Protein AF-R5KEL0-F1 (afdb_monomer_lite)

Secondary structure (DSSP, 8-state):
-HHHHHHHHHHHHHHHHS-GGG--THHHHHHHHHHHHHHHHHHHHHHHHHHTTSS-HHHHHHHHHHHHHHHHHHHHHHHHHHHHHT--PPP-

Radius of gyration: 15.72 Å; chains: 1; bounding box: 34×16×46 Å

Sequence (92 aa):
MFELTDDSLTQMNLMLSGRRDKLDVNRSFNIENEINNYRNQLRSQNINDVSANEYTYAIGTMYMDIVSECEKLGDYVINVVEARMGTKQRDA

pLDDT: mean 94.45, std 7.26, range [51.62, 98.44]

Structure (mmCIF, N/CA/C/O backbone):
data_AF-R5KEL0-F1
#
_entry.id   AF-R5KEL0-F1
#
loop_
_atom_site.group_PDB
_atom_site.id
_atom_site.type_symbol
_atom_site.label_atom_id
_atom_site.label_alt_id
_atom_site.label_comp_id
_atom_site.label_asym_id
_atom_site.label_entity_id
_atom_site.label_seq_id
_atom_site.pdbx_PDB_ins_code
_atom_site.Cartn_x
_atom_site.Cartn_y
_atom_site.Cartn_z
_atom_site.occupancy
_atom_site.B_iso_or_equiv
_atom_site.auth_seq_id
_atom_site.auth_comp_id
_atom_site.auth_asym_id
_atom_site.auth_atom_id
_atom_site.pdbx_PDB_model_num
ATOM 1 N N . MET A 1 1 ? -1.980 -3.860 -3.707 1.00 93.94 1 MET A N 1
ATOM 2 C CA . MET A 1 1 ? -1.996 -2.408 -3.470 1.00 93.94 1 MET A CA 1
ATOM 3 C C . MET A 1 1 ? -3.423 -1.946 -3.364 1.00 93.94 1 MET A C 1
ATOM 5 O O . MET A 1 1 ? -3.841 -1.804 -2.237 1.00 93.94 1 MET A O 1
ATOM 9 N N . PHE A 1 2 ? -4.201 -1.850 -4.448 1.00 96.75 2 PHE A N 1
ATOM 10 C CA . PHE A 1 2 ? -5.589 -1.372 -4.343 1.00 96.75 2 PHE A CA 1
ATOM 11 C C . PHE A 1 2 ? -6.459 -2.137 -3.341 1.00 96.75 2 PHE A C 1
ATOM 13 O O . PHE A 1 2 ? -7.117 -1.498 -2.537 1.00 96.75 2 PHE A O 1
ATOM 20 N N . GLU A 1 3 ? -6.405 -3.471 -3.330 1.00 97.56 3 GLU A N 1
ATOM 21 C CA . GLU A 1 3 ? -7.141 -4.282 -2.347 1.00 97.56 3 GLU A CA 1
ATOM 22 C C . GLU A 1 3 ? -6.704 -3.986 -0.904 1.00 97.56 3 GLU A C 1
ATOM 24 O O . GLU A 1 3 ? -7.533 -3.654 -0.072 1.00 97.56 3 GLU A O 1
ATOM 29 N N . LEU A 1 4 ? -5.395 -3.987 -0.622 1.00 97.75 4 LEU A N 1
ATOM 30 C CA . LEU A 1 4 ? -4.868 -3.638 0.707 1.00 97.75 4 LEU A CA 1
ATOM 31 C C . LEU A 1 4 ? -5.235 -2.206 1.131 1.00 97.75 4 LEU A C 1
ATOM 33 O O . LEU A 1 4 ? -5.521 -1.955 2.299 1.00 97.75 4 LEU A O 1
ATOM 37 N N . THR A 1 5 ? -5.230 -1.258 0.194 1.00 97.81 5 THR A N 1
ATOM 38 C CA . THR A 1 5 ? -5.621 0.132 0.451 1.00 97.81 5 THR A CA 1
ATOM 39 C C . THR A 1 5 ? -7.124 0.246 0.732 1.00 97.81 5 THR A C 1
ATOM 41 O O . THR A 1 5 ? -7.512 0.965 1.651 1.00 97.81 5 THR A O 1
ATOM 44 N N . ASP A 1 6 ? -7.968 -0.484 -0.000 1.00 98.25 6 ASP A N 1
ATOM 45 C CA . ASP A 1 6 ? -9.415 -0.559 0.245 1.00 98.25 6 ASP A CA 1
ATOM 46 C C . ASP A 1 6 ? -9.731 -1.215 1.599 1.00 98.25 6 ASP A C 1
ATOM 48 O O . ASP A 1 6 ? -10.527 -0.693 2.386 1.00 98.25 6 ASP A O 1
ATOM 52 N N . ASP A 1 7 ? -9.020 -2.292 1.936 1.00 97.94 7 ASP A N 1
ATOM 53 C CA . ASP A 1 7 ? -9.086 -2.936 3.245 1.00 97.94 7 ASP A CA 1
ATOM 54 C C . ASP A 1 7 ? -8.680 -1.972 4.363 1.00 97.94 7 ASP A C 1
ATOM 56 O O . ASP A 1 7 ? -9.351 -1.906 5.396 1.00 97.94 7 ASP A O 1
ATOM 60 N N . SER A 1 8 ? -7.617 -1.187 4.159 1.00 97.81 8 SER A N 1
ATOM 61 C CA . SER A 1 8 ? -7.163 -0.171 5.113 1.00 97.81 8 SER A CA 1
ATOM 62 C C . SER A 1 8 ? -8.251 0.880 5.364 1.00 97.81 8 SER A C 1
ATOM 64 O O . SER A 1 8 ? -8.626 1.131 6.513 1.00 97.81 8 SER A O 1
ATOM 66 N N . LEU A 1 9 ? -8.859 1.420 4.302 1.00 97.94 9 LEU A N 1
ATOM 67 C CA . LEU A 1 9 ? -9.978 2.365 4.401 1.00 97.94 9 LEU A CA 1
ATOM 68 C C . LEU A 1 9 ? -11.203 1.748 5.091 1.00 97.94 9 LEU A C 1
ATOM 70 O O . LEU A 1 9 ? -11.836 2.384 5.941 1.00 97.94 9 LEU A O 1
ATOM 74 N N . THR A 1 10 ? -11.525 0.496 4.773 1.00 97.25 10 THR A N 1
ATOM 75 C CA . THR A 1 10 ? -12.615 -0.245 5.414 1.00 97.25 10 THR A CA 1
ATOM 76 C C . THR A 1 10 ? -12.351 -0.419 6.907 1.00 97.25 10 THR A C 1
ATOM 78 O O . THR A 1 10 ? -13.229 -0.136 7.729 1.00 97.25 10 THR A O 1
ATOM 81 N N . GLN A 1 11 ? -11.130 -0.803 7.288 1.00 96.00 11 GLN A N 1
ATOM 82 C CA . GLN A 1 11 ? -10.740 -0.886 8.693 1.00 96.00 11 GLN A CA 1
ATOM 83 C C . GLN A 1 11 ? -10.794 0.478 9.380 1.00 96.00 11 GLN A C 1
ATOM 85 O O . GLN A 1 11 ? -11.300 0.558 10.494 1.00 96.00 11 GLN A O 1
ATOM 90 N N . MET A 1 12 ? -10.370 1.566 8.733 1.00 96.44 12 MET A N 1
ATOM 91 C CA . MET A 1 12 ? -10.492 2.915 9.294 1.00 96.44 12 MET A CA 1
ATOM 92 C C . MET A 1 12 ? -11.945 3.261 9.644 1.00 96.44 12 MET A C 1
ATOM 94 O O . MET A 1 12 ? -12.216 3.771 10.733 1.00 96.44 12 MET A O 1
ATOM 98 N N . ASN A 1 13 ? -12.889 2.952 8.752 1.00 95.44 13 ASN A N 1
ATOM 99 C CA . ASN A 1 13 ? -14.315 3.197 8.972 1.00 95.44 13 ASN A CA 1
ATOM 100 C C . ASN A 1 13 ? -14.879 2.360 10.128 1.00 95.44 13 ASN A C 1
ATOM 102 O O . ASN A 1 13 ? -15.649 2.873 10.952 1.00 95.44 13 ASN A O 1
ATOM 106 N N . LEU A 1 14 ? -14.473 1.088 10.219 1.00 94.12 14 LEU A N 1
ATOM 107 C CA . LEU A 1 14 ? -14.818 0.206 11.338 1.00 94.12 14 LEU A CA 1
ATOM 108 C C . LEU A 1 14 ? -14.262 0.730 12.653 1.00 94.12 14 LEU A C 1
ATOM 110 O O . LEU A 1 14 ? -14.984 0.740 13.654 1.00 94.12 14 LEU A O 1
ATOM 114 N N . MET A 1 15 ? -13.014 1.208 12.626 1.00 93.31 15 MET A N 1
ATOM 115 C CA . MET A 1 15 ? -12.420 1.893 13.752 1.00 93.31 15 MET A CA 1
ATOM 116 C C . MET A 1 15 ? -13.330 3.063 14.093 1.00 93.31 15 MET A C 1
ATOM 118 O O . MET A 1 15 ? -14.024 2.946 15.089 1.00 93.31 15 MET A O 1
ATOM 122 N N . LEU A 1 16 ? -13.459 4.101 13.264 1.00 92.69 16 LEU A N 1
ATOM 123 C CA . LEU A 1 16 ? -14.261 5.309 13.531 1.00 92.69 16 LEU A CA 1
ATOM 124 C C . LEU A 1 16 ? -15.646 5.048 14.152 1.00 92.69 16 LEU A C 1
ATOM 126 O O . LEU A 1 16 ? -16.003 5.713 15.128 1.00 92.69 16 LEU A O 1
ATOM 130 N N . SER A 1 17 ? -16.374 4.053 13.646 1.00 91.69 17 SER A N 1
ATOM 131 C CA . SER A 1 17 ? -17.764 3.766 14.026 1.00 91.69 17 SER A CA 1
ATOM 132 C C . SER A 1 17 ? -17.925 2.918 15.298 1.00 91.69 17 SER A C 1
ATOM 134 O O . SER A 1 17 ? -18.982 2.950 15.931 1.00 91.69 17 SER A O 1
ATOM 136 N N . GLY A 1 18 ? -16.917 2.128 15.682 1.00 87.75 18 GLY A N 1
ATOM 137 C CA . GLY A 1 18 ? -17.011 1.205 16.819 1.00 87.75 18 GLY A CA 1
ATOM 138 C C . GLY A 1 18 ? -16.854 1.875 18.190 1.00 87.75 18 GLY A C 1
ATOM 139 O O . GLY A 1 18 ? -16.414 3.016 18.303 1.00 87.75 18 GLY A O 1
ATOM 140 N N . ARG A 1 19 ? -17.157 1.159 19.279 1.00 86.06 19 ARG A N 1
ATOM 141 C CA . ARG A 1 19 ? -16.834 1.637 20.638 1.00 86.06 19 ARG A CA 1
ATOM 142 C C . ARG A 1 19 ? -15.368 1.360 20.962 1.00 86.06 19 ARG A C 1
ATOM 144 O O . ARG A 1 19 ? -14.905 0.241 20.771 1.00 86.06 19 ARG A O 1
ATOM 151 N N . ARG A 1 20 ? -14.656 2.368 21.471 1.00 81.62 20 ARG A N 1
ATOM 152 C CA . ARG A 1 20 ? -13.197 2.336 21.682 1.00 81.62 20 ARG A CA 1
ATOM 153 C C . ARG A 1 20 ? -12.709 1.150 22.524 1.00 81.62 20 ARG A C 1
ATOM 155 O O . ARG A 1 20 ? -11.661 0.604 22.221 1.00 81.62 20 ARG A O 1
ATOM 162 N N . ASP A 1 21 ? -13.464 0.738 23.538 1.00 83.81 21 ASP A N 1
ATOM 163 C CA . ASP A 1 21 ? -13.145 -0.380 24.440 1.00 83.81 21 ASP A CA 1
ATOM 164 C C . ASP A 1 21 ? -13.184 -1.763 23.769 1.00 83.81 21 ASP A C 1
ATOM 166 O O . ASP A 1 21 ? -12.679 -2.732 24.330 1.00 83.81 21 ASP A O 1
ATOM 170 N N . LYS A 1 22 ? -13.773 -1.863 22.572 1.00 83.19 22 LYS A N 1
ATOM 171 C CA . LYS A 1 22 ? -13.944 -3.118 21.825 1.00 83.19 22 LYS A CA 1
ATOM 172 C C . LYS A 1 22 ? -13.113 -3.196 20.547 1.00 83.19 22 LYS A C 1
ATOM 174 O O . LYS A 1 22 ? -13.291 -4.134 19.776 1.00 83.19 22 LYS A O 1
ATOM 179 N N . LEU A 1 23 ? -12.279 -2.195 20.284 1.00 88.56 23 LEU A N 1
ATOM 180 C CA . LEU A 1 23 ? -11.537 -2.083 19.035 1.00 88.56 23 LEU A CA 1
ATOM 181 C C . LEU A 1 23 ? -10.066 -2.422 19.232 1.00 88.56 23 LEU A C 1
ATOM 183 O O . LEU A 1 23 ? -9.442 -1.976 20.193 1.00 88.56 23 LEU A O 1
ATOM 187 N N . ASP A 1 24 ? -9.525 -3.171 18.277 1.00 86.75 24 ASP A N 1
ATOM 188 C CA . ASP A 1 24 ? -8.122 -3.561 18.231 1.00 86.75 24 ASP A CA 1
ATOM 189 C C . ASP A 1 24 ? -7.411 -2.850 17.072 1.00 86.75 24 ASP A C 1
ATOM 191 O O . ASP A 1 24 ? -7.773 -3.012 15.907 1.00 86.75 24 ASP A O 1
ATOM 195 N N . VAL A 1 25 ? -6.385 -2.064 17.403 1.00 92.44 25 VAL A N 1
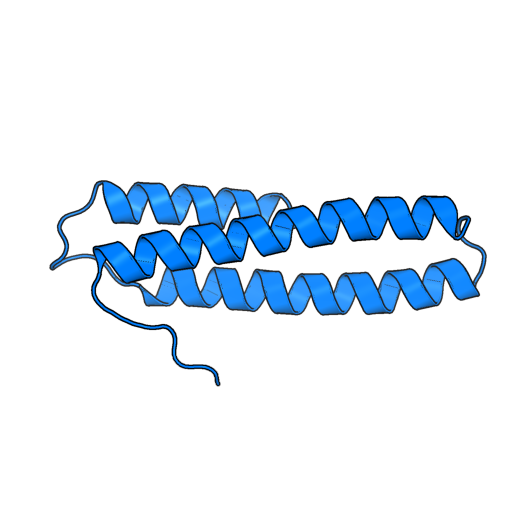ATOM 196 C CA . VAL A 1 25 ? -5.557 -1.327 16.435 1.00 92.44 25 VAL A CA 1
ATOM 197 C C . VAL A 1 25 ? -4.601 -2.223 15.655 1.00 92.44 25 VAL A C 1
ATOM 199 O O . VAL A 1 25 ? -4.150 -1.834 14.580 1.00 92.44 25 VAL A O 1
ATOM 202 N N . ASN A 1 26 ? -4.301 -3.424 16.159 1.00 93.06 26 ASN A N 1
ATOM 203 C CA . ASN A 1 26 ? -3.296 -4.299 15.559 1.00 93.06 26 ASN A CA 1
ATOM 204 C C . ASN A 1 26 ? -3.646 -4.666 14.117 1.00 93.06 26 ASN A C 1
ATOM 206 O O . ASN A 1 26 ? -2.753 -4.782 13.282 1.00 93.06 26 ASN A O 1
ATOM 210 N N . ARG A 1 27 ? -4.940 -4.806 13.790 1.00 93.88 27 ARG A N 1
ATOM 211 C CA . ARG A 1 27 ? -5.349 -5.098 12.412 1.00 93.88 27 ARG A CA 1
ATOM 212 C C . ARG A 1 27 ? -4.979 -3.963 11.459 1.00 93.88 27 ARG A C 1
ATOM 214 O O . ARG A 1 27 ? -4.483 -4.257 10.377 1.00 93.88 27 ARG A O 1
ATOM 221 N N . SER A 1 28 ? -5.173 -2.707 11.860 1.00 95.44 28 SER A N 1
ATOM 222 C CA . SER A 1 28 ? -4.779 -1.546 11.055 1.00 95.44 28 SER A CA 1
ATOM 223 C C . SER A 1 28 ? -3.265 -1.513 10.848 1.00 95.44 28 SER A C 1
ATOM 225 O O . SER A 1 28 ? -2.820 -1.417 9.710 1.00 95.44 28 SER A O 1
ATOM 227 N N . PHE A 1 29 ? -2.474 -1.697 11.911 1.00 95.94 29 PHE A N 1
ATOM 228 C CA . PHE A 1 29 ? -1.008 -1.724 11.802 1.00 95.94 29 PHE A CA 1
ATOM 229 C C . PHE A 1 29 ? -0.495 -2.879 10.935 1.00 95.94 29 PHE A C 1
ATOM 231 O O . PHE A 1 29 ? 0.462 -2.713 10.184 1.00 95.94 29 PHE A O 1
ATOM 238 N N . ASN A 1 30 ? -1.136 -4.048 10.997 1.00 96.38 30 ASN A N 1
ATOM 239 C CA . ASN A 1 30 ? -0.766 -5.181 10.151 1.00 96.38 30 ASN A CA 1
ATOM 240 C C . ASN A 1 30 ? -1.007 -4.884 8.66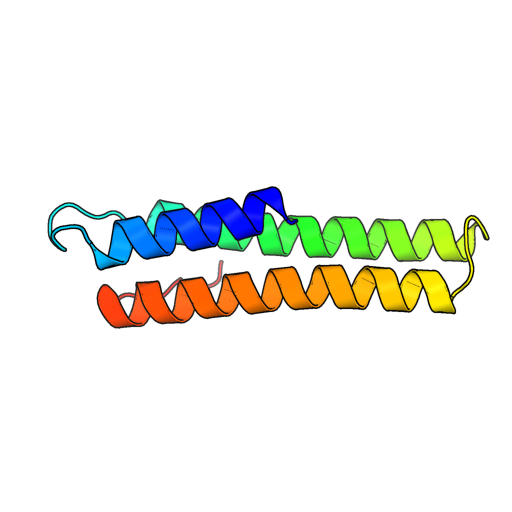7 1.00 96.38 30 ASN A C 1
ATOM 242 O O . ASN A 1 30 ? -0.130 -5.163 7.857 1.00 96.38 30 ASN A O 1
ATOM 246 N N . ILE A 1 31 ? -2.152 -4.284 8.322 1.00 96.94 31 ILE A N 1
ATOM 247 C CA . ILE A 1 31 ? -2.441 -3.888 6.936 1.00 96.94 31 ILE A CA 1
ATOM 248 C C . ILE A 1 31 ? -1.425 -2.845 6.457 1.00 96.94 31 ILE A C 1
ATOM 250 O O . ILE A 1 31 ? -0.917 -2.971 5.348 1.00 96.94 31 ILE A O 1
ATOM 254 N N . GLU A 1 32 ? -1.060 -1.872 7.296 1.00 97.81 32 GLU A N 1
ATOM 255 C CA . GLU A 1 32 ? -0.031 -0.885 6.943 1.00 97.81 32 GLU A CA 1
ATOM 256 C C . GLU A 1 32 ? 1.335 -1.533 6.681 1.00 97.81 32 GLU A C 1
ATOM 258 O O . GLU A 1 32 ? 2.010 -1.245 5.692 1.00 97.81 32 GLU A O 1
ATOM 263 N N . ASN A 1 33 ? 1.737 -2.482 7.525 1.00 97.19 33 ASN A N 1
ATOM 264 C CA . ASN A 1 33 ? 2.968 -3.235 7.304 1.00 97.19 33 ASN A CA 1
ATOM 265 C C . ASN A 1 33 ? 2.911 -4.046 5.996 1.00 97.19 33 ASN A C 1
ATOM 267 O O . ASN A 1 33 ? 3.903 -4.120 5.269 1.00 97.19 33 ASN A O 1
ATOM 271 N N . GLU A 1 34 ? 1.766 -4.647 5.668 1.00 97.94 34 GLU A N 1
ATOM 272 C CA . GLU A 1 34 ? 1.556 -5.361 4.403 1.00 97.94 34 GLU A CA 1
ATOM 273 C C . GLU A 1 34 ? 1.634 -4.417 3.190 1.00 97.94 34 GLU A C 1
ATOM 275 O O . GLU A 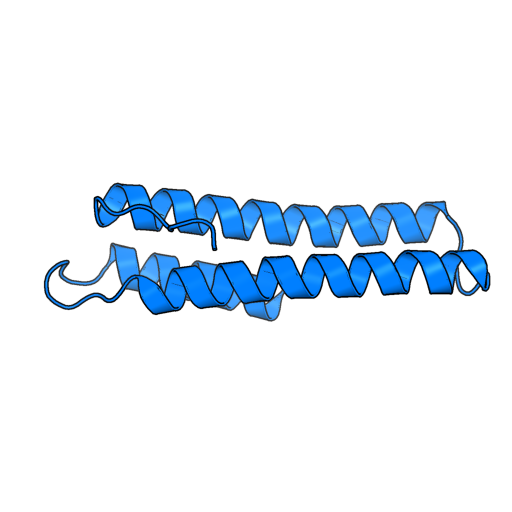1 34 ? 2.301 -4.753 2.208 1.00 97.94 34 GLU A O 1
ATOM 280 N N . ILE A 1 35 ? 1.042 -3.219 3.268 1.00 98.31 35 ILE A N 1
ATOM 281 C CA . ILE A 1 35 ? 1.135 -2.167 2.240 1.00 98.31 35 ILE A CA 1
ATOM 282 C C . ILE A 1 35 ? 2.596 -1.766 2.016 1.00 98.31 35 ILE A C 1
ATOM 284 O O . ILE A 1 35 ? 3.079 -1.799 0.879 1.00 98.31 35 ILE A O 1
ATOM 288 N N . ASN A 1 36 ? 3.325 -1.460 3.090 1.00 97.88 36 ASN A N 1
ATOM 289 C CA . ASN A 1 36 ? 4.734 -1.075 3.037 1.00 97.88 36 ASN A CA 1
ATOM 290 C C . ASN A 1 36 ? 5.620 -2.157 2.418 1.00 97.88 36 ASN A C 1
ATOM 292 O O . ASN A 1 36 ? 6.456 -1.878 1.548 1.00 97.88 36 ASN A O 1
ATOM 296 N N . ASN A 1 37 ? 5.422 -3.403 2.847 1.00 98.19 37 ASN A N 1
ATOM 297 C CA . ASN A 1 37 ? 6.151 -4.548 2.323 1.00 98.19 37 ASN A CA 1
ATOM 298 C C . ASN A 1 37 ? 5.840 -4.769 0.842 1.00 98.19 37 ASN A C 1
ATOM 300 O O . ASN A 1 37 ? 6.760 -4.989 0.051 1.00 98.19 37 ASN A O 1
ATOM 304 N N . TYR A 1 38 ? 4.572 -4.659 0.442 1.00 98.44 38 TYR A N 1
ATOM 305 C CA . TYR A 1 38 ? 4.196 -4.869 -0.948 1.00 98.44 38 TYR A CA 1
ATOM 306 C C . TYR A 1 38 ? 4.694 -3.741 -1.859 1.00 98.44 38 TYR A C 1
ATOM 308 O O . TYR A 1 38 ? 5.237 -4.026 -2.925 1.00 98.44 38 TYR A O 1
ATOM 316 N N . ARG A 1 39 ? 4.651 -2.474 -1.417 1.00 98.44 39 ARG A N 1
ATOM 317 C CA . ARG A 1 39 ? 5.303 -1.350 -2.116 1.00 98.44 39 ARG A CA 1
ATOM 318 C C . ARG A 1 39 ? 6.774 -1.658 -2.399 1.00 98.44 39 ARG A C 1
ATOM 320 O O . ARG A 1 39 ? 7.239 -1.451 -3.520 1.00 98.44 39 ARG A O 1
ATOM 327 N N . ASN A 1 40 ? 7.507 -2.158 -1.402 1.00 98.31 40 ASN A N 1
ATOM 328 C CA . ASN A 1 40 ? 8.925 -2.485 -1.556 1.00 98.31 40 ASN A CA 1
ATOM 329 C C . ASN A 1 40 ? 9.144 -3.604 -2.586 1.00 98.31 40 ASN A C 1
ATOM 331 O O . ASN A 1 40 ? 10.029 -3.484 -3.433 1.00 98.31 40 ASN A O 1
ATOM 335 N N . GLN A 1 41 ? 8.306 -4.645 -2.569 1.00 98.44 41 GLN A N 1
ATOM 336 C CA . GLN A 1 41 ? 8.354 -5.726 -3.561 1.00 98.44 41 GLN A CA 1
ATOM 337 C C . GLN A 1 41 ? 8.092 -5.211 -4.982 1.00 98.44 41 GLN A C 1
ATOM 339 O O . GLN A 1 41 ? 8.878 -5.488 -5.889 1.00 98.44 41 GLN A O 1
ATOM 344 N N . LEU A 1 42 ? 7.041 -4.408 -5.170 1.00 98.44 42 LEU A N 1
ATOM 345 C CA . LEU A 1 42 ? 6.695 -3.837 -6.474 1.00 98.44 42 LEU A CA 1
ATOM 346 C C . LEU A 1 42 ? 7.774 -2.883 -6.989 1.00 98.44 42 LEU A C 1
ATOM 348 O O . LEU A 1 42 ? 8.051 -2.860 -8.186 1.00 98.44 42 LEU A O 1
ATOM 352 N N . ARG A 1 43 ? 8.435 -2.140 -6.095 1.00 98.31 43 ARG A N 1
ATOM 353 C CA . ARG A 1 43 ? 9.585 -1.302 -6.447 1.00 98.31 43 ARG A CA 1
ATOM 354 C C . ARG A 1 43 ? 10.751 -2.137 -6.970 1.00 98.31 43 ARG A C 1
ATOM 356 O O . ARG A 1 43 ? 11.323 -1.788 -8.001 1.00 98.31 43 ARG A O 1
ATOM 363 N N . SER A 1 44 ? 11.109 -3.217 -6.275 1.00 98.44 44 SER A N 1
ATOM 364 C CA . SER A 1 44 ? 12.174 -4.124 -6.715 1.00 98.44 44 SER A CA 1
ATOM 365 C C . SER A 1 44 ? 11.844 -4.772 -8.058 1.00 98.44 44 SER A C 1
ATOM 367 O O . SER A 1 44 ? 12.701 -4.808 -8.937 1.00 98.44 44 SER A O 1
ATOM 369 N N . GLN A 1 45 ? 10.601 -5.222 -8.240 1.00 98.38 45 GLN A N 1
ATOM 370 C CA . GLN A 1 45 ? 10.138 -5.768 -9.511 1.00 98.38 45 GLN A CA 1
ATOM 371 C C . GLN A 1 45 ? 10.233 -4.728 -10.635 1.00 98.38 45 GLN A C 1
ATOM 373 O O . GLN A 1 45 ? 10.831 -5.004 -11.668 1.00 98.38 45 GLN A O 1
ATOM 378 N N . ASN A 1 46 ? 9.749 -3.504 -10.406 1.00 98.19 46 ASN A N 1
ATOM 379 C CA . ASN A 1 46 ? 9.777 -2.448 -11.413 1.00 98.19 46 ASN A CA 1
ATOM 380 C C . ASN A 1 46 ? 11.200 -2.107 -11.879 1.00 98.19 46 ASN A C 1
ATOM 382 O O . ASN A 1 46 ? 11.422 -1.862 -13.061 1.00 98.19 46 ASN A O 1
ATOM 386 N N . ILE A 1 47 ? 12.179 -2.109 -10.968 1.00 97.88 47 ILE A N 1
ATOM 387 C CA . ILE A 1 47 ? 13.589 -1.901 -11.330 1.00 97.88 47 ILE A CA 1
ATOM 388 C C . ILE A 1 47 ? 14.081 -3.018 -12.259 1.00 97.88 47 ILE A C 1
ATOM 390 O O . ILE A 1 47 ? 14.751 -2.727 -13.252 1.00 97.88 47 ILE A O 1
ATOM 394 N N . ASN A 1 48 ? 13.748 -4.275 -11.956 1.00 98.31 48 ASN A N 1
ATOM 395 C CA . ASN A 1 48 ? 14.152 -5.420 -12.770 1.00 98.31 48 ASN A CA 1
ATOM 396 C C . ASN A 1 48 ? 13.508 -5.372 -14.162 1.00 98.31 48 ASN A C 1
ATOM 398 O O . ASN A 1 48 ? 14.216 -5.504 -15.157 1.00 98.31 48 ASN A O 1
ATOM 402 N N . ASP A 1 49 ? 12.205 -5.108 -14.232 1.00 98.12 49 ASP A N 1
ATOM 403 C CA . ASP A 1 49 ? 11.434 -5.123 -15.479 1.00 98.12 49 ASP A CA 1
ATOM 404 C C . ASP A 1 49 ? 11.837 -3.962 -16.412 1.00 98.12 49 ASP A C 1
ATOM 406 O O . ASP A 1 49 ? 12.029 -4.159 -17.614 1.00 98.12 49 ASP A O 1
ATOM 410 N N . VAL A 1 50 ? 12.086 -2.763 -15.864 1.00 97.50 50 VAL A N 1
ATOM 411 C CA . VAL A 1 50 ? 12.667 -1.640 -16.629 1.00 97.50 50 VAL A CA 1
ATOM 412 C C . VAL A 1 50 ? 14.074 -1.986 -17.124 1.00 97.50 50 VAL A C 1
ATOM 414 O O . VAL A 1 50 ? 14.410 -1.687 -18.268 1.00 97.50 50 VAL A O 1
ATOM 417 N N . SER A 1 51 ? 14.897 -2.640 -16.297 1.00 96.25 51 SER A N 1
ATOM 418 C CA . SER A 1 51 ? 16.255 -3.051 -16.690 1.00 96.25 51 SER A CA 1
ATOM 419 C C . SER A 1 51 ? 16.246 -4.125 -17.784 1.00 96.25 51 SER A C 1
ATOM 421 O O . SER A 1 51 ? 17.147 -4.159 -18.623 1.00 96.25 51 SER A O 1
ATOM 423 N N . ALA A 1 52 ? 15.216 -4.973 -17.802 1.00 97.81 52 ALA A N 1
ATOM 424 C CA . ALA A 1 52 ? 14.967 -5.970 -18.837 1.00 97.81 52 ALA A CA 1
ATOM 425 C C . ALA A 1 52 ? 14.315 -5.386 -20.110 1.00 97.81 52 ALA A C 1
ATOM 427 O O . ALA A 1 52 ? 14.195 -6.096 -21.103 1.00 97.81 52 ALA A O 1
ATOM 428 N N . ASN A 1 53 ? 13.979 -4.088 -20.130 1.00 96.94 53 ASN A N 1
ATOM 429 C CA . ASN A 1 53 ? 13.246 -3.406 -21.206 1.00 96.94 53 ASN A CA 1
ATOM 430 C C . ASN A 1 53 ? 11.831 -3.962 -21.469 1.00 96.94 53 ASN A C 1
ATOM 432 O O . ASN A 1 53 ? 11.327 -3.837 -22.585 1.00 96.94 53 ASN A O 1
ATOM 436 N N . GLU A 1 54 ? 11.160 -4.515 -20.454 1.00 97.88 54 GLU A N 1
ATOM 437 C CA . GLU A 1 54 ? 9.758 -4.957 -20.570 1.00 97.88 54 GLU A CA 1
ATOM 438 C C . GLU A 1 54 ? 8.804 -3.773 -20.825 1.00 97.88 54 GLU A C 1
ATOM 440 O O . GLU A 1 54 ? 7.754 -3.907 -21.453 1.00 97.88 54 GLU A O 1
ATOM 445 N N . TYR A 1 55 ? 9.184 -2.579 -20.366 1.00 96.75 55 TYR A N 1
ATOM 446 C CA . TYR A 1 55 ? 8.510 -1.314 -20.644 1.00 96.75 55 TYR A CA 1
ATOM 447 C C . TYR A 1 55 ? 9.464 -0.129 -20.447 1.00 96.75 55 TYR A C 1
ATOM 449 O O . TYR A 1 55 ? 10.588 -0.260 -19.962 1.00 96.75 55 TYR A O 1
ATOM 457 N N . THR A 1 56 ? 9.026 1.065 -20.855 1.00 97.12 56 THR A N 1
ATOM 458 C CA . THR A 1 56 ? 9.861 2.270 -20.793 1.00 97.12 56 THR A CA 1
ATOM 459 C C . THR A 1 56 ? 10.007 2.797 -19.367 1.00 97.12 56 THR A C 1
ATOM 461 O O . THR A 1 56 ? 9.116 2.655 -18.530 1.00 97.12 56 THR A O 1
ATOM 464 N N . TYR A 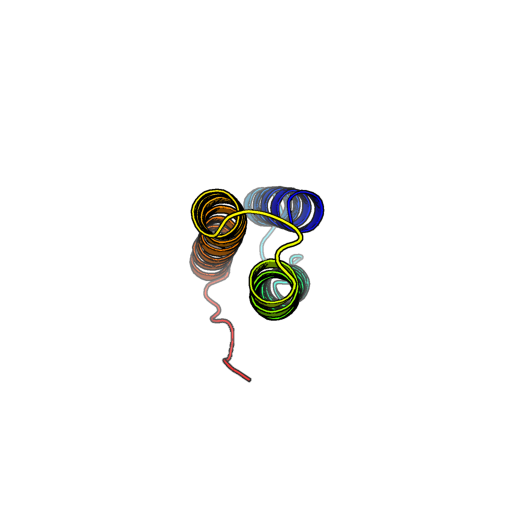1 57 ? 11.096 3.526 -19.118 1.00 95.50 57 TYR A N 1
ATOM 465 C CA . TYR A 1 57 ? 11.312 4.226 -17.850 1.00 95.50 57 TYR A CA 1
ATOM 466 C C . TYR A 1 57 ? 10.144 5.156 -17.466 1.00 95.50 57 TYR A C 1
ATOM 468 O O . TYR A 1 57 ? 9.792 5.266 -16.291 1.00 95.50 57 TYR A O 1
ATOM 476 N N . ALA A 1 58 ? 9.508 5.798 -18.453 1.00 97.88 58 ALA A N 1
ATOM 477 C CA . ALA A 1 58 ? 8.356 6.668 -18.224 1.00 97.88 58 ALA A CA 1
ATOM 478 C C . ALA A 1 58 ? 7.152 5.885 -17.674 1.00 97.88 58 ALA A C 1
ATOM 480 O O . ALA A 1 58 ? 6.553 6.303 -16.687 1.00 97.88 58 ALA A O 1
ATOM 481 N N . ILE A 1 59 ? 6.848 4.718 -18.257 1.00 97.94 59 ILE A N 1
ATOM 482 C CA . ILE A 1 59 ? 5.780 3.833 -17.766 1.00 97.94 59 ILE A CA 1
ATOM 483 C C . ILE A 1 59 ? 6.122 3.318 -16.364 1.00 97.94 59 ILE A C 1
ATOM 485 O O . ILE A 1 59 ? 5.270 3.354 -15.479 1.00 97.94 59 ILE A O 1
ATOM 489 N N . GLY A 1 60 ? 7.376 2.915 -16.135 1.00 98.12 60 GLY A N 1
ATOM 490 C CA . GLY A 1 60 ? 7.832 2.471 -14.817 1.00 98.12 60 GLY A CA 1
ATOM 491 C C . GLY A 1 60 ? 7.727 3.550 -13.739 1.00 98.12 60 GLY A C 1
ATOM 492 O O . GLY A 1 60 ? 7.391 3.245 -12.597 1.00 98.12 60 GLY A O 1
ATOM 493 N N . THR A 1 61 ? 7.964 4.815 -14.096 1.00 97.94 61 THR A N 1
ATOM 494 C CA . THR A 1 61 ? 7.754 5.956 -13.190 1.00 97.94 61 THR A CA 1
ATOM 495 C C . THR A 1 61 ? 6.274 6.115 -12.851 1.00 97.94 61 THR A C 1
ATOM 497 O O . THR A 1 61 ? 5.922 6.092 -11.677 1.00 97.94 61 THR A O 1
ATOM 500 N N . MET A 1 62 ? 5.398 6.172 -13.862 1.00 98.31 62 MET A N 1
ATOM 501 C CA . MET A 1 62 ? 3.951 6.323 -13.646 1.00 98.31 62 MET A CA 1
ATOM 502 C C . MET A 1 62 ? 3.364 5.185 -12.802 1.00 98.31 62 MET A C 1
ATOM 504 O O . MET A 1 62 ? 2.510 5.413 -11.948 1.00 98.31 62 MET A O 1
ATOM 508 N N . TYR A 1 63 ? 3.830 3.955 -13.025 1.00 98.12 63 TYR A N 1
ATOM 509 C CA . TYR A 1 63 ? 3.445 2.803 -12.217 1.00 98.12 63 TYR A CA 1
ATOM 510 C C . TYR A 1 63 ? 3.824 2.992 -10.742 1.00 98.12 63 TYR A C 1
ATOM 512 O O . TYR A 1 63 ? 2.992 2.792 -9.854 1.00 98.12 63 TYR A O 1
ATOM 520 N N . MET A 1 64 ? 5.057 3.429 -10.472 1.00 98.25 64 MET A N 1
ATOM 521 C CA . MET A 1 64 ? 5.515 3.661 -9.103 1.00 98.25 64 MET A CA 1
ATOM 522 C C . MET A 1 64 ? 4.837 4.850 -8.428 1.00 98.25 64 MET A C 1
ATOM 524 O O . MET A 1 64 ? 4.654 4.803 -7.210 1.00 98.25 64 MET A O 1
ATOM 528 N N . ASP A 1 65 ? 4.422 5.869 -9.179 1.00 98.44 65 ASP A N 1
ATOM 529 C CA . ASP A 1 65 ? 3.628 6.974 -8.639 1.00 98.44 65 ASP A CA 1
ATOM 530 C C . ASP A 1 65 ? 2.299 6.448 -8.079 1.00 98.44 65 ASP A C 1
ATOM 532 O O . ASP A 1 65 ? 1.975 6.705 -6.924 1.00 98.44 65 ASP A O 1
ATOM 536 N N . ILE A 1 66 ? 1.580 5.607 -8.834 1.00 98.31 66 ILE A N 1
ATOM 537 C CA . ILE A 1 66 ? 0.316 4.994 -8.382 1.00 98.31 66 ILE A CA 1
ATOM 538 C C . ILE A 1 66 ? 0.524 4.158 -7.113 1.00 98.31 66 ILE A C 1
ATOM 540 O O . ILE A 1 66 ? -0.250 4.266 -6.158 1.00 98.31 66 ILE A O 1
ATOM 544 N N . VAL A 1 67 ? 1.566 3.321 -7.088 1.00 98.31 67 VAL A N 1
ATOM 545 C CA . VAL A 1 67 ? 1.897 2.492 -5.918 1.00 98.31 67 VAL A CA 1
ATOM 546 C C . VAL A 1 67 ? 2.217 3.368 -4.702 1.00 98.31 67 VAL A C 1
ATOM 548 O O . VAL A 1 67 ? 1.781 3.053 -3.596 1.00 98.31 67 VAL A O 1
ATOM 551 N N . SER A 1 68 ? 2.935 4.474 -4.902 1.00 97.75 68 SER A N 1
ATOM 552 C CA . SER A 1 68 ? 3.297 5.407 -3.829 1.00 97.75 68 SER A CA 1
ATOM 553 C C . SER A 1 68 ? 2.081 6.161 -3.290 1.00 97.75 68 SER A C 1
ATOM 555 O O . SER A 1 68 ? 1.965 6.334 -2.083 1.00 97.75 68 SER A O 1
ATOM 557 N N . GLU A 1 69 ? 1.139 6.566 -4.145 1.00 98.25 69 GLU A N 1
ATOM 558 C CA . GLU A 1 69 ? -0.111 7.189 -3.687 1.00 98.25 69 GLU A CA 1
ATOM 559 C C . GLU A 1 69 ? -0.973 6.221 -2.861 1.00 98.25 69 GLU A C 1
ATOM 561 O O . GLU A 1 69 ? -1.601 6.629 -1.885 1.00 98.25 69 GLU A O 1
ATOM 566 N N . CYS A 1 70 ? -0.961 4.924 -3.192 1.00 98.31 70 CYS A N 1
A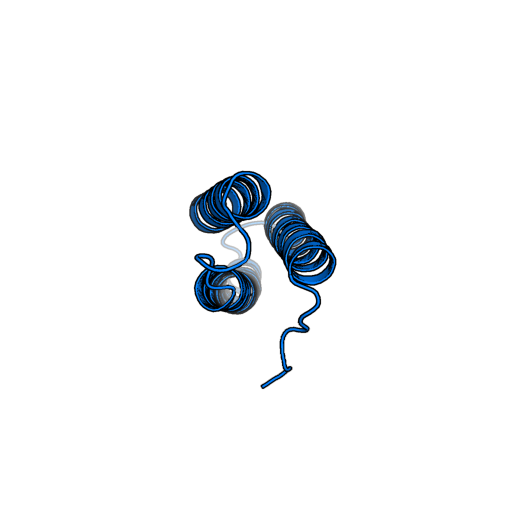TOM 567 C CA . CYS A 1 70 ? -1.648 3.905 -2.393 1.00 98.31 70 CYS A CA 1
ATOM 568 C C . CYS A 1 70 ? -1.036 3.739 -0.997 1.00 98.31 70 CYS A C 1
ATOM 570 O O . CYS A 1 70 ? -1.771 3.523 -0.035 1.00 98.31 70 CYS A O 1
ATOM 572 N N . GLU A 1 71 ? 0.292 3.811 -0.887 1.00 98.25 71 GLU A N 1
ATOM 573 C CA . GLU A 1 71 ? 0.981 3.697 0.401 1.00 98.25 71 GLU A CA 1
ATOM 574 C C . GLU A 1 71 ? 0.788 4.943 1.267 1.00 98.25 71 GLU A C 1
ATOM 576 O O . GLU A 1 71 ? 0.360 4.805 2.407 1.00 98.25 71 GLU A O 1
ATOM 581 N N . LYS A 1 72 ? 0.922 6.150 0.705 1.00 98.12 72 LYS A N 1
ATOM 582 C CA . LYS A 1 72 ? 0.586 7.392 1.428 1.00 98.12 72 LYS A CA 1
ATOM 583 C C . LYS A 1 72 ? -0.843 7.387 1.972 1.00 98.12 72 LYS A C 1
ATOM 585 O O . LYS A 1 72 ? -1.109 7.915 3.049 1.00 98.12 72 LYS A O 1
ATOM 590 N N . LEU A 1 73 ? -1.789 6.821 1.220 1.00 98.00 73 LEU A N 1
ATOM 591 C CA . LEU A 1 73 ? -3.166 6.692 1.689 1.00 98.00 73 LEU A CA 1
ATOM 592 C C . LEU A 1 73 ? -3.279 5.729 2.885 1.00 98.00 73 LEU A C 1
ATOM 594 O O . LEU A 1 73 ? -4.053 6.009 3.800 1.00 98.00 73 LEU A O 1
ATOM 598 N N . GLY A 1 74 ? -2.493 4.648 2.905 1.00 97.50 74 GLY A N 1
ATOM 599 C CA . GLY A 1 74 ? -2.337 3.761 4.065 1.00 97.50 74 GLY A CA 1
ATOM 600 C C . GLY A 1 74 ? -1.801 4.499 5.296 1.00 97.50 74 GLY A C 1
ATOM 601 O O . GLY A 1 74 ? -2.447 4.486 6.348 1.00 97.50 74 GLY A O 1
ATOM 602 N N . ASP A 1 75 ? -0.731 5.281 5.133 1.00 97.44 75 ASP A N 1
ATOM 603 C CA . ASP A 1 75 ? -0.179 6.115 6.209 1.00 97.44 75 ASP A CA 1
ATOM 604 C C . ASP A 1 75 ? -1.233 7.066 6.796 1.00 97.44 75 ASP A C 1
ATOM 606 O O . ASP A 1 75 ? -1.356 7.237 8.015 1.00 97.44 75 ASP A O 1
ATOM 610 N N . TYR A 1 76 ? -2.033 7.714 5.944 1.00 97.62 76 TYR A N 1
ATOM 611 C CA . TYR A 1 76 ? -3.107 8.596 6.405 1.00 97.62 76 TYR A CA 1
ATOM 612 C C . TYR A 1 76 ? -4.192 7.847 7.181 1.00 97.62 76 TYR A C 1
ATOM 614 O O . TYR A 1 76 ? -4.705 8.388 8.165 1.00 97.62 76 TYR A O 1
ATOM 622 N N . VAL A 1 77 ? -4.504 6.605 6.806 1.00 97.31 77 VAL A N 1
ATOM 623 C CA . VAL A 1 77 ? -5.398 5.750 7.595 1.00 97.31 77 VAL A CA 1
ATOM 624 C C . VAL A 1 77 ? -4.828 5.518 8.994 1.00 97.31 77 VAL A C 1
ATOM 626 O O . VAL A 1 77 ? -5.555 5.688 9.979 1.00 97.31 77 VAL A O 1
ATOM 629 N N . ILE A 1 78 ? -3.540 5.189 9.114 1.00 96.69 78 ILE A N 1
ATOM 630 C CA . ILE A 1 78 ? -2.906 4.981 10.421 1.00 96.69 78 ILE A CA 1
ATOM 631 C C . ILE A 1 78 ? -2.953 6.241 11.274 1.00 96.69 78 ILE A C 1
ATOM 633 O O . ILE A 1 78 ? -3.385 6.164 12.424 1.00 96.69 78 ILE A O 1
ATOM 637 N N . ASN A 1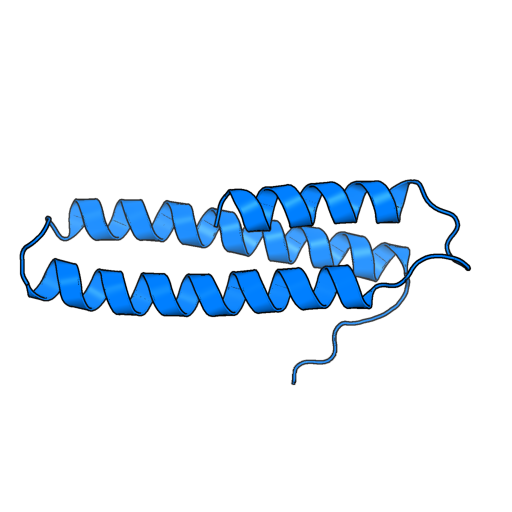 79 ? -2.641 7.406 10.707 1.00 96.31 79 ASN A N 1
ATOM 638 C CA . ASN A 1 79 ? -2.732 8.681 11.423 1.00 96.31 79 ASN A CA 1
ATOM 639 C C . ASN A 1 79 ? -4.122 8.896 12.059 1.00 96.31 79 ASN A C 1
ATOM 641 O O . ASN A 1 79 ? -4.234 9.338 13.206 1.00 96.31 79 ASN A O 1
ATOM 645 N N . VAL A 1 80 ? -5.198 8.548 11.343 1.00 95.62 80 VAL A N 1
ATOM 646 C CA . VAL A 1 80 ? -6.574 8.634 11.862 1.00 95.62 80 VAL A CA 1
ATOM 647 C C . VAL A 1 80 ? -6.822 7.612 12.975 1.00 95.62 80 VAL A C 1
ATOM 649 O O . VAL A 1 80 ? -7.403 7.955 14.011 1.00 95.62 80 VAL A O 1
ATOM 652 N N . VAL A 1 81 ? -6.391 6.361 12.786 1.00 94.69 81 VAL A N 1
ATOM 653 C CA . VAL A 1 81 ? -6.551 5.289 13.781 1.00 94.69 81 VAL A CA 1
ATOM 654 C C . VAL A 1 81 ? -5.813 5.631 15.077 1.00 94.69 81 VAL A C 1
ATOM 656 O O . VAL A 1 81 ? -6.397 5.523 16.158 1.00 94.69 81 VAL A O 1
ATOM 659 N N . GLU A 1 82 ? -4.574 6.107 14.983 1.00 94.44 82 GLU A N 1
ATOM 660 C CA . GLU A 1 82 ? -3.757 6.539 16.116 1.00 94.44 82 GLU A CA 1
ATOM 661 C C . GLU A 1 82 ? -4.391 7.709 16.869 1.00 94.44 82 GLU A C 1
ATOM 663 O O . GLU A 1 82 ? -4.571 7.634 18.089 1.00 94.44 82 GLU A O 1
ATOM 668 N N . ALA A 1 83 ? -4.797 8.762 16.149 1.00 94.12 83 ALA A N 1
ATOM 669 C CA . ALA A 1 83 ? -5.442 9.934 16.737 1.00 94.12 83 ALA A CA 1
ATOM 670 C C . ALA A 1 83 ? -6.717 9.554 17.499 1.00 94.12 83 ALA A C 1
ATOM 672 O O . ALA A 1 83 ? -6.988 10.064 18.589 1.00 94.12 83 ALA A O 1
ATOM 673 N N . ARG A 1 84 ? -7.487 8.611 16.953 1.00 92.69 84 ARG A N 1
ATOM 674 C CA . ARG A 1 84 ? -8.712 8.120 17.575 1.00 92.69 84 ARG A CA 1
ATOM 675 C C . ARG A 1 84 ? -8.458 7.244 18.800 1.00 92.69 84 ARG A C 1
ATOM 677 O O . ARG A 1 84 ? -9.179 7.348 19.796 1.00 92.69 84 ARG A O 1
ATOM 684 N N . MET A 1 85 ? -7.485 6.344 18.718 1.00 91.31 85 MET A N 1
ATOM 685 C CA . MET A 1 85 ? -7.242 5.333 19.749 1.00 91.31 85 MET A CA 1
ATOM 686 C C . MET A 1 85 ? -6.281 5.814 20.836 1.00 91.31 85 MET A C 1
ATOM 688 O O . MET A 1 85 ? -6.241 5.213 21.912 1.00 91.31 85 MET A O 1
ATOM 692 N N . GLY A 1 86 ? -5.581 6.931 20.619 1.00 90.38 86 GLY A N 1
ATOM 693 C CA . GLY A 1 86 ? -4.589 7.477 21.545 1.00 90.38 86 GLY A CA 1
ATOM 694 C C . GLY A 1 86 ? -3.373 6.563 21.701 1.00 90.38 86 GLY A C 1
ATOM 695 O O . GLY A 1 86 ? -2.784 6.499 22.778 1.00 90.38 86 GLY A O 1
ATOM 696 N N . THR A 1 87 ? -3.042 5.816 20.651 1.00 87.56 87 THR A N 1
ATOM 697 C CA . THR A 1 87 ? -1.948 4.839 20.599 1.00 87.56 87 THR A CA 1
ATOM 698 C C . THR A 1 87 ? -1.041 5.168 19.427 1.00 87.56 87 THR A C 1
ATOM 700 O O . THR A 1 87 ? -1.518 5.734 18.452 1.00 87.56 87 THR A O 1
ATOM 703 N N . LYS A 1 88 ? 0.232 4.777 19.504 1.00 86.44 88 LYS A N 1
ATOM 704 C CA . LYS A 1 88 ? 1.164 4.875 18.380 1.00 86.44 88 LYS A CA 1
ATOM 705 C C . LYS A 1 88 ? 1.583 3.495 17.906 1.00 86.44 88 LYS A C 1
ATOM 707 O O . LYS A 1 88 ? 1.833 2.622 18.747 1.00 86.44 88 LYS A O 1
ATOM 712 N N . GLN A 1 89 ? 1.684 3.325 16.597 1.00 81.88 89 GLN A N 1
ATOM 713 C CA . GLN A 1 89 ? 2.407 2.225 15.995 1.00 81.88 89 GLN A CA 1
ATOM 714 C C . GLN A 1 89 ? 3.847 2.292 16.503 1.00 81.88 89 GLN A C 1
ATOM 716 O O . GLN A 1 89 ? 4.460 3.358 16.578 1.00 81.88 89 GLN A O 1
ATOM 721 N N . ARG A 1 90 ? 4.360 1.156 16.969 1.00 76.50 90 ARG A N 1
ATOM 722 C CA . ARG A 1 90 ? 5.777 1.046 17.302 1.00 76.50 90 ARG A CA 1
ATOM 723 C C . ARG A 1 90 ? 6.480 0.616 16.031 1.00 76.50 90 ARG A C 1
ATOM 725 O O . ARG A 1 90 ? 6.130 -0.433 15.494 1.00 76.50 90 ARG A O 1
ATOM 732 N N . ASP A 1 91 ? 7.441 1.414 15.590 1.00 61.59 91 ASP A N 1
ATOM 733 C CA . ASP A 1 91 ? 8.371 0.991 14.552 1.00 61.59 91 ASP A CA 1
ATOM 734 C C . ASP A 1 91 ? 9.088 -0.272 15.053 1.00 61.59 91 ASP A C 1
ATOM 736 O O . ASP A 1 91 ? 9.547 -0.315 16.203 1.00 61.59 91 ASP A O 1
ATOM 740 N N . ALA A 1 92 ? 9.069 -1.323 14.232 1.00 51.62 92 ALA A N 1
ATOM 741 C CA . ALA A 1 92 ? 9.730 -2.594 14.518 1.00 51.62 92 ALA A CA 1
ATOM 742 C C . ALA A 1 92 ? 11.248 -2.486 14.334 1.00 51.62 92 ALA A C 1
ATOM 744 O O . ALA A 1 92 ? 11.680 -1.822 13.364 1.00 51.62 92 ALA A O 1
#

Foldseek 3Di:
DVVLLVVLVVLLVVLVPDDLVPDDCVVLVVSLVVLVVVLVVLLVVLVVCCVVPVDDPVVSVVVNVVSVVSNVSSVVSQVSNCVSNVDDDDDD

=== Feature glossary ===
A reading guide for the features in this record.

Start from the sequence.

  · This is the polypeptide sequence — one letter per residue, N-terminus first. Length ranges from a few dozen residues for small domains to over a thousand for large multi-domain proteins.

Fold it, and you get atomic coordinates and the backbone conformation that goes with them.

  · Structure coordinates are given as an mmCIF _atom_site loop: one row per atom with element, residue name, chain id, sequence number, and x/y/z position in Å. Only the four main-chain atoms per residue are included here; side chains are omitted to keep the record compact.

  · Backbone dihedral angles. Every residue except chain termini has a φ (preceding-C → N → Cα → C) and a ψ (N → Cα → C → next-N). They are reported in degrees following the IUPAC sign convention. Secondary structure is essentially a statement about which (φ, ψ) basin each residue occupies.

  · The SS8 string is DSSP's per-residue secondary-structure call. α-helix (H) means an i→i+4 H-bond ladder; β-strand (E) means the residue participates in a β-sheet; 3₁₀ (G) and π (I) are tighter and wider helices; T/S are turns/bends; '-' is loop.

  · SS3 is a coarse helix/strand/coil call (letters a/b/c) made by the P-SEA algorithm from inter-Cα distances and dihedrals. It is less detailed than DSSP but needs only Cα positions.

Summarize the fold with a handful of shape descriptors and a per-residue structural alphabet.

  · Radius of gyration (Rg) is the root-mean-square distance of Cα atoms from their centroid — a single number for overall size and compactness. A globular domain of N residues has Rg ≈ 2.2·N^0.38 Å; an extended or disordered chain has a much larger Rg. The Cα contact count is the number of residue pairs whose Cα atoms are within 8 Å and are more than four positions apart in sequence — a standard proxy for tertiary packing density. The bounding box is the smallest axis-aligned box enclosing all Cα atoms.

  · The Foldseek 3Di string encodes local tertiary geometry as a 20-letter alphabet — one character per residue — derived from the relative positions of nearby Cα atoms. Unlike the amino-acid sequence, 3Di is a direct function of the 3D structure, so two proteins with the same fold have similar 3Di strings even at low sequence identity.

  · Solvent-accessible surface area (SASA) is the area in Å² traced out by the centre of a 1.4 Å probe sphere (a water molecule) rolled over the protein's van der Waals surface (Shrake–Rupley / Lee–Richards construction). Buried residues have near-zero SASA; fully exposed residues can exceed 200 Å². The total SASA scales roughly with the number of surface residues.

Ask how reliable the model is.

  · pLDDT (predicted Local Distance Difference Test) is AlphaFold's per-residue confidence score, ranging from 0 to 100. Values above 90 indicate high confidence (typically well-packed cores); 70–90 is confident; 50–70 low confidence; below 50 usually means the region is disordered or the prediction is unreliable there. AlphaFold stores pLDDT in the mmCIF B-factor column.

  · B-factor (Debye–Waller factor) reflects atomic displacement in the crystal lattice. It is an experimental observable (units Å²), not a prediction; low values mean the atom is pinned down, high values mean it moves or is heterogeneous across the crystal.

  · Predicted Aligned Error (PAE) is an AlphaFold confidence matrix: entry (i, j) is the expected error in the position of residue j, in ångströms, when the prediction is superimposed on the true structure at residue i. Low PAE within a block of residues means that block is internally rigid and well-predicted; high PAE between two blocks means their relative placement is uncertain even if each block individually is confident.

Place it in context: what it resembles, what it is annotated as, and how it looks.

  · Nearest PDB neighbors are the top structural matches found by Foldseek when searching this structure against the entire Protein Data Bank. Each hit reports a TM-score (0 to 1; >0.5 almost always implies the same fold) and an E-value. These are *structural* homologs — they may share no detectable sequence similarity.

  · Functional annotations link the protein to curated databases. InterPro entries identify conserved domains and families by matching the sequence against member-database signatures (Pfam, PROSITE, CDD, …). Gene Ontology (GO) terms describe molecular function, biological process, and cellular component in a controlled vocabulary. CATH places the structure in a hierarchical fold classification (Class/Architecture/Topology/Homologous-superfamily). The organism is the source species.

  · Three diagnostic plots accompany the record. The Cα contact map visualizes the tertiary structure as a 2D adjacency matrix (8 Å cutoff, sequence-local contacts suppressed). The Ramachandran plot shows the distribution of backbone (φ, ψ) torsions, with points in the α and β basins reflecting secondary structure content. The PAE plot shows AlphaFold's inter-residue confidence as a color matrix.

  · Six rendered views show the 3D structure from the faces of a cube — i.e. along ±x, ±y, ±z. Rendering representation is drawn randomly per protein from cartoon (secondary-structure ribbons), sticks (backbone bonds), or molecular surface; coloring is either N→C rainbow (blue at the N-terminus through red at the C-terminus) or one color per chain.